Protein AF-A0A7J9CZ85-F1 (afdb_monomer_lite)

Radius of gyration: 17.46 Å; chains: 1; bounding box: 42×32×47 Å

Sequence (99 aa):
MENGFLDKVEDNATVQTWSEATQREKGDSLAEGYASDLWDFTRISVTQNSLQELKEIWDQWNGEVKQLFYSGYGDRPYLLDIKVDKHLFRALAQFWNPA

Organism: Gossypium gossypioides (NCBI:txid34282)

pLDDT: mean 70.87, std 14.74, range [41.5, 95.38]

Foldseek 3Di:
DPPVQVVQFDDLVVVVVVVVVCCVVVPDPDDPPDDDPDDPDDRDRPPDDDLVVLVVVVVPDDPVVVVVCCVVPNCVSVVSVDDDDPVVVVVVVVVVDPD

Secondary structure (DSSP, 8-state):
--TTTGGGPPPHHHHHHHHHHHHHHH--SSPTTPPP---S------S---HHHHHHHHHHS-HHHHHHHHHHHTTGGGGGG----HHHHHHHHHHH---

Structure (mmCIF, N/CA/C/O backbone):
data_AF-A0A7J9CZ85-F1
#
_entry.id   AF-A0A7J9CZ85-F1
#
loop_
_atom_site.group_PDB
_atom_site.id
_atom_site.type_symbol
_atom_site.label_atom_id
_atom_site.label_alt_id
_atom_site.label_comp_id
_atom_site.label_asym_id
_atom_site.label_entity_id
_atom_site.label_seq_id
_atom_site.pdbx_PDB_ins_code
_atom_site.Cartn_x
_atom_site.Cartn_y
_atom_site.Cartn_z
_atom_site.occupancy
_atom_site.B_iso_or_equiv
_atom_site.auth_seq_id
_atom_site.auth_comp_id
_atom_site.auth_asym_id
_atom_site.auth_atom_id
_atom_site.pdbx_PDB_model_num
ATOM 1 N N . MET A 1 1 ? -6.367 5.878 22.327 1.00 41.50 1 MET A N 1
ATOM 2 C CA . MET A 1 1 ? -5.520 4.698 22.049 1.00 41.50 1 MET A CA 1
ATOM 3 C C . MET A 1 1 ? -4.550 5.125 20.948 1.00 41.50 1 MET A C 1
ATOM 5 O O . MET A 1 1 ? -4.783 4.822 19.796 1.00 41.50 1 MET A O 1
ATOM 9 N N . GLU A 1 2 ? -3.553 5.953 21.279 1.00 48.22 2 GLU A N 1
ATOM 10 C CA . GLU A 1 2 ? -2.731 6.685 20.282 1.00 48.22 2 GLU A CA 1
ATOM 11 C C . GLU A 1 2 ? -1.225 6.389 20.385 1.00 48.22 2 GLU A C 1
ATOM 13 O O . GLU A 1 2 ? -0.462 6.699 19.478 1.00 48.22 2 GLU A O 1
ATOM 18 N N . ASN A 1 3 ? -0.778 5.723 21.453 1.00 43.84 3 ASN A N 1
ATOM 19 C CA . ASN A 1 3 ? 0.647 5.705 21.803 1.00 43.84 3 ASN A CA 1
ATOM 20 C C . ASN A 1 3 ? 1.421 4.513 21.216 1.00 43.84 3 ASN A C 1
A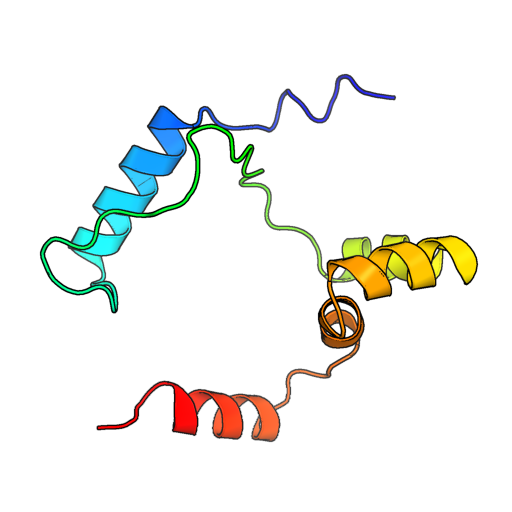TOM 22 O O . ASN A 1 3 ? 2.642 4.509 21.263 1.00 43.84 3 ASN A O 1
ATOM 26 N N . GLY A 1 4 ? 0.735 3.503 20.666 1.00 49.53 4 GLY A N 1
ATOM 27 C CA . GLY A 1 4 ? 1.379 2.318 20.077 1.00 49.53 4 GLY A CA 1
ATOM 28 C C . GLY A 1 4 ? 1.723 2.453 18.590 1.00 49.53 4 GLY A C 1
ATOM 29 O O . GLY A 1 4 ? 2.428 1.605 18.053 1.00 49.53 4 GLY A O 1
ATOM 30 N N . PHE A 1 5 ? 1.211 3.489 17.916 1.00 46.19 5 PHE A N 1
ATOM 31 C CA . PHE A 1 5 ? 1.443 3.704 16.484 1.00 46.19 5 PHE A CA 1
ATOM 32 C C . PHE A 1 5 ? 2.793 4.382 16.228 1.00 46.19 5 PHE A C 1
ATOM 34 O O . PHE A 1 5 ? 3.521 3.967 15.336 1.00 46.19 5 PHE A O 1
ATOM 41 N N . LEU A 1 6 ? 3.159 5.374 17.048 1.00 51.69 6 LEU A N 1
ATOM 42 C CA . LEU A 1 6 ? 4.412 6.128 16.908 1.00 51.69 6 LEU A CA 1
ATOM 43 C C . LEU A 1 6 ? 5.667 5.283 17.171 1.00 51.69 6 LEU A C 1
ATOM 45 O O . LEU A 1 6 ? 6.711 5.584 16.612 1.00 51.69 6 LEU A O 1
ATOM 49 N N . ASP A 1 7 ? 5.550 4.209 17.954 1.00 55.00 7 ASP A N 1
ATOM 50 C CA . ASP A 1 7 ? 6.645 3.267 18.244 1.00 55.00 7 ASP A CA 1
ATOM 51 C C . ASP A 1 7 ? 7.016 2.381 17.034 1.00 55.00 7 ASP A C 1
ATOM 53 O O . ASP A 1 7 ? 8.007 1.660 17.049 1.00 55.00 7 ASP A O 1
ATOM 57 N N . LYS A 1 8 ? 6.205 2.422 15.966 1.00 56.62 8 LYS A N 1
ATOM 58 C CA . LYS A 1 8 ? 6.383 1.645 14.727 1.00 56.62 8 LYS A CA 1
ATOM 59 C C . LYS A 1 8 ? 6.587 2.525 13.490 1.00 56.62 8 LYS A C 1
ATOM 61 O O . LYS A 1 8 ? 6.472 2.040 12.362 1.00 56.62 8 LYS A O 1
ATOM 66 N N . VAL A 1 9 ? 6.807 3.825 13.682 1.00 55.25 9 VAL A N 1
ATOM 67 C CA . VAL A 1 9 ? 7.090 4.767 12.596 1.00 55.25 9 VAL A CA 1
ATOM 68 C C . VAL A 1 9 ? 8.598 4.953 12.532 1.00 55.25 9 VAL A C 1
ATOM 70 O O . VAL A 1 9 ? 9.204 5.434 13.483 1.00 55.25 9 VAL A O 1
ATOM 73 N N . GLU A 1 10 ? 9.189 4.547 11.415 1.00 67.19 10 GLU A N 1
ATOM 74 C CA . GLU A 1 10 ? 10.611 4.747 11.153 1.00 67.19 10 GLU A CA 1
ATOM 75 C C . GLU A 1 10 ? 10.874 6.213 10.776 1.00 67.19 10 GLU A C 1
ATOM 77 O O . GLU A 1 10 ? 10.004 6.884 10.207 1.00 67.19 10 GLU A O 1
ATOM 82 N N . ASP A 1 11 ? 12.062 6.721 11.106 1.00 69.88 11 ASP A N 1
ATOM 83 C CA . ASP A 1 11 ? 12.428 8.097 10.775 1.00 69.88 11 ASP A CA 1
ATOM 84 C C . ASP A 1 11 ? 12.509 8.308 9.254 1.00 69.88 11 ASP A C 1
ATOM 86 O O . ASP A 1 11 ? 12.981 7.449 8.503 1.00 69.88 11 ASP A O 1
ATOM 90 N N . ASN A 1 12 ? 12.062 9.478 8.794 1.00 66.12 12 ASN A N 1
ATOM 91 C CA . ASN A 1 12 ? 11.989 9.796 7.371 1.00 66.12 12 ASN A CA 1
ATOM 92 C C . ASN A 1 12 ? 13.367 9.741 6.692 1.00 66.12 12 ASN A C 1
ATOM 94 O O . ASN A 1 12 ? 13.471 9.249 5.569 1.00 66.12 12 ASN A O 1
ATOM 98 N N . ALA A 1 13 ? 14.433 10.171 7.376 1.00 70.69 13 ALA A N 1
ATOM 99 C CA . ALA A 1 13 ? 15.781 10.115 6.818 1.00 70.69 13 ALA A CA 1
ATOM 100 C C . ALA A 1 13 ? 16.251 8.662 6.633 1.00 70.69 13 ALA A C 1
ATOM 102 O O . ALA A 1 13 ? 16.904 8.337 5.636 1.00 70.69 13 ALA A O 1
ATOM 103 N N . THR A 1 14 ? 15.876 7.772 7.556 1.00 73.19 14 THR A N 1
ATOM 104 C CA . THR A 1 14 ? 16.165 6.334 7.463 1.00 73.19 14 THR A CA 1
ATOM 105 C C . THR A 1 14 ? 15.412 5.696 6.297 1.00 73.19 14 THR A C 1
ATOM 107 O O . THR A 1 14 ? 16.017 4.978 5.496 1.00 73.19 14 THR A O 1
ATOM 110 N N . VAL A 1 15 ? 14.113 5.987 6.154 1.00 68.38 15 VAL A N 1
ATOM 111 C CA . VAL A 1 15 ? 13.280 5.467 5.054 1.00 68.38 15 VAL A CA 1
ATOM 112 C C . VAL A 1 15 ? 13.779 5.971 3.699 1.00 68.38 15 VAL A C 1
ATOM 114 O O . VAL A 1 15 ? 13.907 5.176 2.766 1.00 68.38 15 VAL A O 1
ATOM 117 N N . GLN A 1 16 ? 14.120 7.258 3.597 1.00 67.44 16 GLN A N 1
ATOM 118 C CA . GLN A 1 16 ? 14.677 7.848 2.381 1.00 67.44 16 GLN A CA 1
ATOM 119 C C . GLN A 1 16 ? 15.993 7.169 1.986 1.00 67.44 16 GLN A C 1
ATOM 121 O O . GLN A 1 16 ? 16.125 6.692 0.860 1.00 67.44 16 GLN A O 1
ATOM 126 N N . THR A 1 17 ? 16.932 7.046 2.928 1.00 72.25 17 THR A N 1
ATOM 127 C CA . THR A 1 17 ? 18.236 6.412 2.675 1.00 72.25 17 THR A CA 1
ATOM 128 C C . THR A 1 17 ? 18.073 4.958 2.220 1.00 72.25 17 THR A C 1
ATOM 130 O O . THR A 1 17 ? 18.733 4.522 1.274 1.00 72.25 17 THR A O 1
ATOM 133 N N . TRP A 1 18 ? 17.176 4.198 2.860 1.00 77.12 18 TRP A N 1
ATOM 134 C CA . TRP A 1 18 ? 16.889 2.814 2.474 1.00 77.12 18 TRP A CA 1
ATOM 135 C C . TRP A 1 18 ? 16.252 2.713 1.080 1.00 77.12 18 TRP A C 1
ATOM 137 O O . TRP A 1 18 ? 16.644 1.846 0.292 1.00 77.12 18 TRP A O 1
ATOM 147 N N . SER A 1 19 ? 15.302 3.598 0.760 1.00 66.56 19 SER A N 1
ATOM 148 C CA . SER A 1 19 ? 14.645 3.642 -0.550 1.00 66.56 19 SER A CA 1
ATOM 149 C C . SER A 1 19 ? 15.652 3.941 -1.658 1.00 66.56 19 SER A C 1
ATOM 151 O O . SER A 1 19 ? 15.758 3.163 -2.604 1.00 66.56 19 SER A O 1
ATOM 153 N N . GLU A 1 20 ? 16.452 5.000 -1.505 1.00 71.75 20 GLU A N 1
ATOM 154 C CA . GLU A 1 20 ? 17.472 5.396 -2.484 1.00 71.75 20 GLU A CA 1
ATOM 155 C C . GLU A 1 20 ? 18.507 4.283 -2.711 1.00 71.75 20 GLU A C 1
ATOM 157 O O . GLU A 1 20 ? 18.877 3.989 -3.850 1.00 71.75 20 GLU A O 1
ATOM 162 N N . ALA A 1 21 ? 18.960 3.622 -1.639 1.00 73.56 21 ALA A N 1
ATOM 163 C CA . ALA A 1 21 ? 19.890 2.498 -1.740 1.00 73.56 21 ALA A CA 1
ATOM 164 C C . ALA A 1 21 ? 19.267 1.302 -2.479 1.00 73.56 21 ALA A C 1
ATOM 166 O O . ALA A 1 21 ? 19.895 0.727 -3.369 1.00 73.56 21 ALA A O 1
ATOM 167 N N . THR A 1 22 ? 18.018 0.961 -2.154 1.00 70.31 22 THR A N 1
ATOM 168 C CA . THR A 1 22 ? 17.292 -0.153 -2.780 1.00 70.31 22 THR A CA 1
ATOM 169 C C . THR A 1 22 ? 17.033 0.107 -4.263 1.00 70.31 22 THR A C 1
ATOM 171 O O . THR A 1 22 ? 17.196 -0.800 -5.079 1.00 70.31 22 THR A O 1
ATOM 174 N N . GLN A 1 23 ? 16.668 1.339 -4.625 1.00 67.12 23 GLN A N 1
ATOM 175 C CA . GLN A 1 23 ? 16.463 1.763 -6.012 1.00 67.12 23 GLN A CA 1
ATOM 176 C C . GLN A 1 23 ? 17.765 1.698 -6.820 1.00 67.12 23 GLN A C 1
ATOM 178 O O . GLN A 1 23 ? 17.761 1.199 -7.943 1.00 67.12 23 GLN A O 1
ATOM 183 N N . ARG A 1 24 ? 18.902 2.101 -6.236 1.00 68.00 24 ARG A N 1
ATOM 184 C CA . ARG A 1 24 ? 20.221 1.960 -6.882 1.00 68.00 24 ARG A CA 1
ATOM 185 C C . ARG A 1 24 ? 20.641 0.505 -7.079 1.00 68.00 24 ARG A C 1
ATOM 187 O O . ARG A 1 24 ? 21.249 0.190 -8.096 1.00 68.00 24 ARG A O 1
ATOM 194 N N . GLU A 1 25 ? 20.353 -0.371 -6.116 1.00 7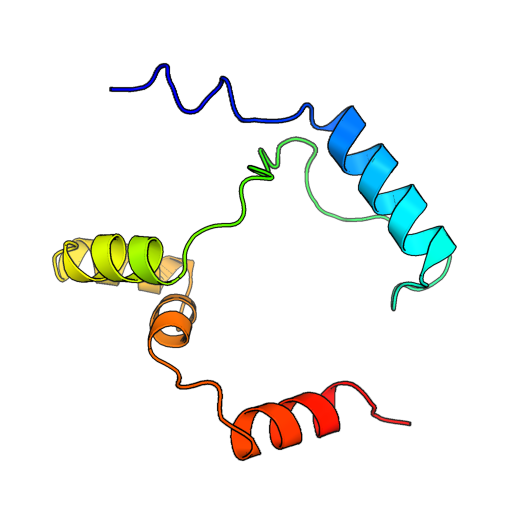1.75 25 GLU A N 1
ATOM 195 C CA . GLU A 1 25 ? 20.747 -1.785 -6.179 1.00 71.75 25 GLU A CA 1
ATOM 196 C C . GLU A 1 25 ? 19.869 -2.593 -7.143 1.00 71.75 25 GLU A C 1
ATOM 198 O O . GLU A 1 25 ? 20.375 -3.409 -7.915 1.00 71.75 25 GLU A O 1
ATOM 203 N N . LYS A 1 26 ? 18.549 -2.384 -7.096 1.00 75.94 26 LYS A N 1
ATOM 204 C CA . LYS A 1 26 ? 17.572 -3.190 -7.846 1.00 75.94 26 LYS A CA 1
ATOM 205 C C . LYS A 1 26 ? 17.135 -2.555 -9.167 1.00 75.94 26 LYS A C 1
ATOM 207 O O . LYS A 1 26 ? 16.472 -3.226 -9.956 1.00 75.94 26 LYS A O 1
ATOM 212 N N . GLY A 1 27 ? 17.534 -1.306 -9.405 1.00 59.84 27 GLY A N 1
ATOM 213 C CA . GLY A 1 27 ? 17.030 -0.462 -10.480 1.00 59.84 27 GLY A CA 1
ATOM 214 C C . GLY A 1 27 ? 15.658 0.113 -10.130 1.00 59.84 27 GLY A C 1
ATOM 215 O O . GLY A 1 27 ? 14.800 -0.580 -9.578 1.00 59.84 27 GLY A O 1
ATOM 216 N N . ASP A 1 28 ? 15.435 1.378 -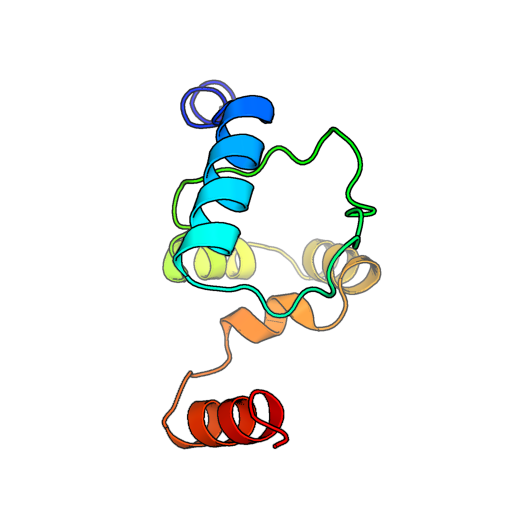10.467 1.00 62.91 28 ASP A N 1
ATOM 217 C CA . ASP A 1 28 ? 14.105 1.973 -10.493 1.00 62.91 28 ASP A CA 1
ATOM 218 C C . ASP A 1 28 ? 13.721 2.368 -11.924 1.00 62.91 28 ASP A C 1
ATOM 220 O O . ASP A 1 28 ? 14.525 2.330 -12.854 1.00 62.91 28 ASP A O 1
ATOM 224 N N . SER A 1 29 ? 12.441 2.666 -12.127 1.00 61.16 29 SER A N 1
ATOM 225 C CA . SER A 1 29 ? 11.937 3.175 -13.406 1.00 61.16 29 SER A CA 1
ATOM 226 C C . SER A 1 29 ? 12.041 4.701 -13.501 1.00 61.16 29 SER A C 1
ATOM 228 O O . SER A 1 29 ? 11.356 5.298 -14.333 1.00 61.16 29 SER A O 1
ATOM 230 N N . LEU A 1 30 ? 12.815 5.352 -12.627 1.00 61.03 30 LEU A N 1
ATOM 231 C CA . LEU A 1 30 ? 12.918 6.806 -12.590 1.00 61.03 30 LEU A CA 1
ATOM 232 C C . LEU A 1 30 ? 14.070 7.261 -13.487 1.00 61.03 30 LEU A C 1
ATOM 234 O O . LEU A 1 30 ? 15.106 6.612 -13.611 1.00 61.03 30 LEU A O 1
ATOM 238 N N . ALA A 1 31 ? 13.872 8.388 -14.165 1.00 63.81 31 ALA A N 1
ATOM 239 C CA . ALA A 1 31 ? 14.916 8.967 -14.996 1.00 63.81 31 ALA A CA 1
ATOM 240 C C . ALA A 1 31 ? 16.050 9.521 -14.118 1.00 63.81 31 ALA A C 1
ATOM 242 O O . ALA A 1 31 ? 15.799 10.094 -13.055 1.00 63.81 31 ALA A O 1
ATOM 243 N N . GLU A 1 32 ? 17.294 9.400 -14.586 1.00 63.91 32 GLU A N 1
ATOM 244 C CA . GLU A 1 32 ? 18.455 9.990 -13.917 1.00 63.91 32 GLU A CA 1
ATOM 245 C C . GLU A 1 32 ? 18.237 11.502 -13.713 1.00 63.91 32 GLU A C 1
ATOM 247 O O . GLU A 1 32 ? 17.969 12.240 -14.663 1.00 63.91 32 GLU A O 1
ATOM 252 N N . GLY A 1 33 ? 18.305 11.956 -12.456 1.00 68.38 33 GLY A N 1
ATOM 253 C CA . GLY A 1 33 ? 18.046 13.350 -12.073 1.00 68.38 33 GLY A CA 1
ATOM 254 C C . GLY A 1 33 ? 16.599 13.676 -11.681 1.00 68.38 33 GLY A C 1
ATOM 255 O O . GLY A 1 33 ? 16.312 14.839 -11.397 1.00 68.38 33 GLY A O 1
ATOM 256 N N . TYR A 1 34 ? 15.691 12.695 -11.630 1.00 65.00 34 TYR A N 1
ATOM 257 C CA . TYR A 1 34 ? 14.346 12.899 -11.087 1.00 65.00 34 TYR A CA 1
ATOM 258 C C . TYR A 1 34 ? 14.404 13.213 -9.583 1.00 65.00 34 TYR A C 1
ATOM 260 O O . TYR A 1 34 ? 14.827 12.385 -8.777 1.00 65.00 34 TYR A O 1
ATOM 268 N N . ALA A 1 35 ? 13.968 14.416 -9.206 1.00 60.06 35 ALA A N 1
ATOM 269 C CA . ALA A 1 35 ? 13.746 14.801 -7.818 1.00 60.06 35 ALA A CA 1
ATOM 270 C C . ALA A 1 35 ? 12.281 14.526 -7.457 1.00 60.06 35 ALA A C 1
ATOM 272 O O . ALA A 1 35 ? 11.374 14.941 -8.174 1.00 60.06 35 ALA A O 1
ATOM 273 N N . SER A 1 36 ? 12.057 13.804 -6.360 1.00 61.62 36 SER A N 1
ATOM 274 C CA . SER A 1 36 ? 10.711 13.482 -5.891 1.00 61.62 36 SER A CA 1
ATOM 275 C C . SER A 1 36 ? 9.994 14.741 -5.397 1.00 61.62 36 SER A C 1
ATOM 277 O O . SER A 1 36 ? 10.501 15.430 -4.516 1.00 61.62 36 SER A O 1
ATOM 279 N N . ASP A 1 37 ? 8.790 15.002 -5.913 1.00 60.78 37 ASP A N 1
ATOM 280 C CA . ASP A 1 37 ? 7.919 16.098 -5.452 1.00 60.78 37 ASP A CA 1
ATOM 281 C C . ASP A 1 37 ? 7.232 15.795 -4.103 1.00 60.78 37 ASP A C 1
ATOM 283 O O . ASP A 1 37 ? 6.432 16.593 -3.603 1.00 60.78 37 ASP A O 1
ATOM 287 N N . LEU A 1 38 ? 7.490 14.623 -3.510 1.00 55.62 38 LEU A N 1
ATOM 288 C CA . LEU A 1 38 ? 6.941 14.254 -2.208 1.00 55.62 38 LEU A CA 1
ATOM 289 C C . LEU A 1 38 ? 7.495 15.191 -1.131 1.00 55.62 38 LEU A C 1
ATOM 291 O O . LEU A 1 38 ? 8.692 15.222 -0.869 1.00 55.62 38 LEU A O 1
ATOM 295 N N . TRP A 1 39 ? 6.598 15.945 -0.498 1.00 50.91 39 TRP A N 1
ATOM 296 C CA . TRP A 1 39 ? 6.933 16.848 0.600 1.00 50.91 39 TRP A CA 1
ATOM 297 C C . TRP A 1 39 ? 7.574 16.096 1.773 1.00 50.91 39 TRP A C 1
ATOM 299 O O . TRP A 1 39 ? 7.199 14.956 2.061 1.00 50.91 39 TRP A O 1
ATOM 309 N N . ASP A 1 40 ? 8.453 16.794 2.502 1.00 55.72 40 ASP A N 1
ATOM 310 C CA . ASP A 1 40 ? 9.301 16.324 3.620 1.00 55.72 40 ASP A CA 1
ATOM 311 C C . ASP A 1 40 ? 8.582 15.560 4.755 1.00 55.72 40 ASP A C 1
ATOM 313 O O . ASP A 1 40 ? 9.219 15.033 5.665 1.00 55.72 40 ASP A O 1
ATOM 317 N N . PHE A 1 41 ? 7.251 15.484 4.734 1.00 47.31 41 PHE A N 1
ATOM 318 C CA . PHE A 1 41 ? 6.430 14.885 5.778 1.00 47.31 41 PHE A CA 1
ATOM 319 C C . PHE A 1 41 ? 5.480 13.830 5.220 1.00 47.31 41 PHE A C 1
ATOM 321 O O . PHE A 1 41 ? 4.260 13.971 5.301 1.00 47.31 41 PHE A O 1
ATOM 328 N N . THR A 1 42 ? 6.022 12.723 4.721 1.00 50.59 42 THR A N 1
ATOM 329 C CA . THR A 1 42 ? 5.228 11.497 4.604 1.00 50.59 42 THR A CA 1
ATOM 330 C C . THR A 1 42 ? 5.667 10.550 5.711 1.00 50.59 42 THR A C 1
ATOM 332 O O . THR A 1 42 ? 6.706 9.909 5.625 1.00 50.59 42 THR A O 1
ATOM 335 N N . ARG A 1 43 ? 4.886 10.471 6.796 1.00 49.19 43 ARG A N 1
ATOM 336 C CA . ARG A 1 43 ? 5.062 9.420 7.809 1.00 49.19 43 ARG A CA 1
ATOM 337 C C . ARG A 1 43 ? 4.647 8.093 7.184 1.00 49.19 43 ARG A C 1
ATOM 339 O O . ARG A 1 43 ? 3.473 7.729 7.217 1.00 49.19 43 ARG A O 1
ATOM 346 N N . ILE A 1 44 ? 5.601 7.405 6.570 1.00 49.25 44 ILE A N 1
ATOM 347 C CA . ILE A 1 44 ? 5.384 6.081 5.998 1.00 49.25 44 ILE A CA 1
ATOM 348 C C . ILE A 1 44 ? 5.570 5.078 7.130 1.00 49.25 44 ILE A C 1
ATOM 350 O O . ILE A 1 44 ? 6.663 4.903 7.661 1.00 49.25 44 ILE A O 1
ATOM 354 N N . SER A 1 45 ? 4.484 4.424 7.527 1.00 51.78 45 SER A N 1
ATOM 355 C CA . SER A 1 45 ? 4.599 3.254 8.385 1.00 51.78 45 SER A CA 1
ATOM 356 C C . SER A 1 45 ? 5.144 2.102 7.541 1.00 51.78 45 SER A C 1
ATOM 358 O O . SER A 1 45 ? 4.506 1.675 6.581 1.00 51.78 45 SER A O 1
ATOM 360 N N . VAL A 1 46 ? 6.339 1.619 7.883 1.00 48.88 46 VAL A N 1
ATOM 361 C CA . VAL A 1 46 ? 6.983 0.459 7.238 1.00 48.88 46 VAL A CA 1
ATOM 362 C C . VAL A 1 46 ? 6.339 -0.870 7.634 1.00 48.88 46 VAL A C 1
ATOM 364 O O . VAL A 1 46 ? 6.708 -1.916 7.101 1.00 48.88 46 VAL A O 1
ATOM 367 N N . THR A 1 47 ? 5.353 -0.869 8.540 1.00 57.72 47 THR A N 1
ATOM 368 C CA . THR A 1 47 ? 4.583 -2.085 8.789 1.00 57.72 47 THR A CA 1
ATOM 369 C C . THR A 1 47 ? 3.786 -2.443 7.551 1.00 57.72 47 THR A C 1
ATOM 371 O O . THR A 1 47 ? 2.966 -1.666 7.063 1.00 57.72 47 THR A O 1
ATOM 374 N N . GLN A 1 48 ? 4.026 -3.653 7.058 1.00 58.28 48 GLN A N 1
ATOM 375 C CA . GLN A 1 48 ? 3.258 -4.234 5.978 1.00 58.28 48 GLN A CA 1
ATOM 376 C C . GLN A 1 48 ? 1.796 -4.313 6.419 1.00 58.28 48 GLN A C 1
ATOM 378 O O . GLN A 1 48 ? 1.443 -5.112 7.286 1.00 58.28 48 GLN A O 1
ATOM 383 N N . ASN A 1 49 ? 0.959 -3.441 5.856 1.00 70.06 49 ASN A N 1
ATOM 384 C CA . ASN A 1 49 ? -0.465 -3.452 6.150 1.00 70.06 49 ASN A CA 1
ATOM 385 C C . ASN A 1 49 ? -1.038 -4.815 5.755 1.00 70.06 49 ASN A C 1
ATOM 387 O O . ASN A 1 49 ? -0.832 -5.292 4.634 1.00 70.06 49 ASN A O 1
ATOM 391 N N . SER A 1 50 ? -1.770 -5.437 6.672 1.00 80.19 50 SER A N 1
ATOM 392 C CA . SER A 1 50 ? -2.534 -6.635 6.358 1.00 80.19 50 SER A CA 1
ATOM 393 C C . SER A 1 50 ? -3.719 -6.240 5.483 1.00 80.19 50 SER A C 1
ATOM 395 O O . SER A 1 50 ? -4.552 -5.427 5.882 1.00 80.19 50 SER A O 1
ATOM 397 N N . LEU A 1 51 ? -3.832 -6.829 4.287 1.00 80.38 51 LEU A N 1
ATOM 398 C CA . LEU A 1 51 ? -4.990 -6.598 3.416 1.00 80.38 51 LEU A CA 1
ATOM 399 C C . LEU A 1 51 ? -6.305 -6.946 4.133 1.00 80.38 51 LEU A C 1
ATOM 401 O O . LEU A 1 51 ? -7.318 -6.291 3.907 1.00 80.38 51 LEU A O 1
ATOM 405 N N . GLN A 1 52 ? -6.278 -7.953 5.009 1.00 82.56 52 GLN A N 1
ATOM 406 C CA . GLN A 1 52 ? -7.430 -8.350 5.810 1.00 82.56 52 GLN A CA 1
ATOM 407 C C . GLN A 1 52 ? -7.831 -7.250 6.802 1.00 82.56 52 GLN A C 1
ATOM 409 O O . GLN A 1 52 ? -9.000 -6.888 6.862 1.00 82.56 52 GLN A O 1
ATOM 414 N N . GLU A 1 53 ? -6.867 -6.658 7.511 1.00 85.69 53 GLU A N 1
ATOM 415 C CA . GLU A 1 53 ? -7.138 -5.551 8.440 1.00 85.69 53 GLU A CA 1
ATOM 416 C C . GLU A 1 53 ? -7.663 -4.316 7.697 1.00 85.69 53 GLU A C 1
ATOM 418 O O . GLU A 1 53 ? -8.614 -3.679 8.144 1.00 85.69 53 GLU A O 1
ATOM 423 N N . LEU A 1 54 ? -7.099 -3.999 6.524 1.00 86.31 54 LEU A N 1
ATOM 424 C CA . LEU A 1 54 ? -7.579 -2.887 5.698 1.00 86.31 54 LEU A CA 1
ATOM 425 C C . LEU A 1 54 ? -9.030 -3.088 5.245 1.00 86.31 54 LEU A C 1
ATOM 427 O O . LEU A 1 54 ? -9.808 -2.133 5.247 1.00 86.31 54 LEU A O 1
ATOM 431 N N . LYS A 1 55 ? -9.406 -4.322 4.889 1.00 87.00 55 LYS A N 1
ATOM 432 C CA . LYS A 1 55 ? -10.794 -4.670 4.561 1.00 87.00 55 LYS A CA 1
ATOM 433 C C . LYS A 1 55 ? -11.714 -4.525 5.757 1.00 87.00 55 LYS A C 1
ATOM 435 O O . LYS A 1 55 ? -12.764 -3.914 5.631 1.00 87.00 55 LYS A O 1
ATOM 440 N N . GLU A 1 56 ? -11.304 -5.020 6.918 1.00 89.75 56 GLU A N 1
ATOM 441 C CA . GLU A 1 56 ? -12.102 -4.915 8.141 1.00 89.75 56 GLU A CA 1
ATOM 442 C C . GLU A 1 56 ? -12.347 -3.457 8.538 1.00 89.75 56 GLU A C 1
ATOM 444 O O . GLU A 1 56 ? -13.476 -3.095 8.870 1.00 89.75 56 GLU A O 1
ATOM 449 N N . ILE A 1 57 ? -11.325 -2.599 8.440 1.00 88.94 57 ILE A N 1
ATOM 450 C CA . ILE A 1 57 ? -11.474 -1.154 8.665 1.00 88.94 57 ILE A CA 1
ATOM 451 C C . ILE A 1 57 ? -12.464 -0.563 7.657 1.00 88.94 57 ILE A C 1
ATOM 453 O O . ILE A 1 57 ? -13.384 0.156 8.048 1.00 88.94 57 ILE A O 1
ATOM 457 N N . TRP A 1 58 ? -12.297 -0.875 6.369 1.00 91.00 58 TRP A N 1
ATOM 458 C CA . TRP A 1 58 ? -13.188 -0.386 5.320 1.00 91.00 58 TRP A CA 1
ATOM 459 C C . TRP A 1 58 ? -14.635 -0.850 5.528 1.00 91.00 58 TRP A C 1
ATOM 461 O O . TRP A 1 58 ? -15.562 -0.057 5.382 1.00 91.00 58 TRP A O 1
ATOM 471 N N . ASP A 1 59 ? -14.863 -2.099 5.918 1.00 90.94 59 ASP A N 1
ATOM 472 C CA . ASP A 1 59 ? -16.198 -2.663 6.135 1.00 90.94 59 ASP A CA 1
ATOM 473 C C . ASP A 1 59 ? -16.908 -2.060 7.352 1.00 90.94 59 ASP A C 1
ATOM 475 O O . ASP A 1 59 ? -18.130 -1.902 7.332 1.00 90.94 59 ASP A O 1
ATOM 479 N N . GLN A 1 60 ? -16.155 -1.651 8.376 1.00 94.06 60 GLN A N 1
ATOM 480 C CA . GLN A 1 60 ? -16.690 -0.977 9.562 1.00 94.06 60 GLN A CA 1
ATOM 481 C C . GLN A 1 60 ? -17.143 0.466 9.293 1.00 94.06 60 GLN A C 1
ATOM 483 O O . GLN A 1 60 ? -17.909 1.027 10.081 1.00 94.06 60 GLN A O 1
ATOM 488 N N . TRP A 1 61 ? -16.684 1.093 8.206 1.00 93.50 61 TRP A N 1
ATOM 489 C CA . TRP A 1 61 ? -17.049 2.472 7.887 1.00 93.50 61 TRP A CA 1
ATOM 490 C C . TRP A 1 61 ? -18.475 2.577 7.347 1.00 93.50 61 TRP A C 1
ATOM 492 O O . TRP A 1 61 ? -18.902 1.823 6.469 1.00 93.50 61 TRP A O 1
ATOM 502 N N . ASN A 1 62 ? -19.202 3.585 7.829 1.00 94.00 62 ASN A N 1
ATOM 503 C CA . ASN A 1 62 ? -20.522 3.913 7.308 1.00 94.00 62 ASN A CA 1
ATOM 504 C C . ASN A 1 62 ? -20.434 4.600 5.927 1.00 94.00 62 ASN A C 1
ATOM 506 O O . ASN A 1 62 ? -19.364 5.013 5.472 1.00 94.00 62 ASN A O 1
ATOM 510 N N . GLY A 1 63 ? -21.580 4.734 5.253 1.00 92.69 63 GLY A N 1
ATOM 511 C CA . GLY A 1 63 ? -21.647 5.308 3.906 1.00 92.69 63 GLY A CA 1
ATOM 512 C C . GLY A 1 63 ? -21.115 6.742 3.805 1.00 92.69 63 GLY A C 1
ATOM 513 O O . GLY A 1 63 ? -20.476 7.073 2.813 1.00 92.69 63 GLY A O 1
ATOM 514 N N . GLU A 1 64 ? -21.316 7.575 4.827 1.00 95.38 64 GLU A N 1
ATOM 515 C CA . GLU A 1 64 ? -20.860 8.973 4.830 1.00 95.38 64 GLU A CA 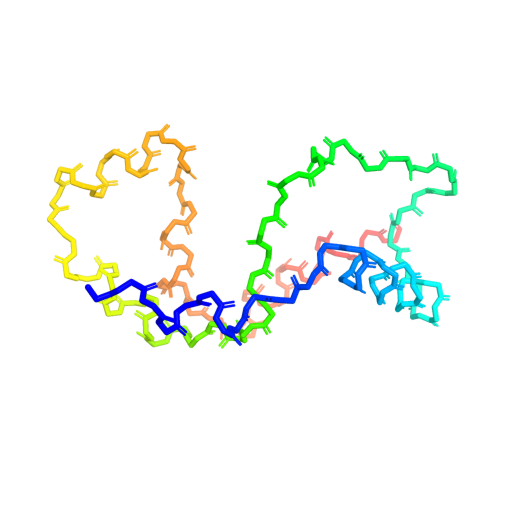1
ATOM 516 C C . GLU A 1 64 ? -19.332 9.069 4.874 1.00 95.38 64 GLU A C 1
ATOM 518 O O . GLU A 1 64 ? -18.726 9.795 4.084 1.00 95.38 64 GLU A O 1
ATOM 523 N N . VAL A 1 65 ? -18.690 8.275 5.735 1.00 91.62 65 VAL A N 1
ATOM 524 C CA . VAL A 1 65 ? -17.224 8.224 5.834 1.00 91.62 65 VAL A CA 1
ATOM 525 C C . VAL A 1 65 ? -16.619 7.660 4.544 1.00 91.62 65 VAL A C 1
ATOM 527 O O . VAL A 1 65 ? -15.632 8.198 4.035 1.00 91.62 65 VAL A O 1
ATOM 530 N N . LYS A 1 66 ? -17.248 6.637 3.949 1.00 92.00 66 LYS A N 1
ATOM 531 C CA . LYS A 1 66 ? -16.836 6.102 2.641 1.00 92.00 66 LYS A CA 1
ATOM 532 C C . LYS A 1 66 ? -16.941 7.149 1.527 1.00 92.00 66 LYS A C 1
ATOM 534 O O . LYS A 1 66 ? -16.038 7.229 0.698 1.00 92.00 66 LYS A O 1
ATOM 539 N N . GLN A 1 67 ? -17.989 7.976 1.522 1.00 91.25 67 GLN A N 1
ATOM 540 C CA . GLN A 1 67 ? -18.168 9.059 0.543 1.00 91.25 67 GLN A CA 1
ATOM 541 C C . GLN A 1 67 ? -17.138 10.184 0.693 1.00 91.25 67 GLN A C 1
ATOM 543 O O . GLN A 1 67 ? -16.630 10.695 -0.310 1.00 91.25 67 GLN A O 1
ATOM 548 N N . LEU A 1 68 ? -16.782 10.549 1.927 1.00 93.69 68 LEU A N 1
ATOM 549 C CA . LEU A 1 68 ? -15.703 11.510 2.174 1.00 93.69 68 LEU A CA 1
ATOM 550 C C . LEU A 1 68 ? -14.369 10.992 1.630 1.00 93.69 68 LEU A C 1
ATOM 552 O O . LEU A 1 68 ? -13.653 11.723 0.944 1.00 93.69 68 LEU A O 1
ATOM 556 N N . PHE A 1 69 ? -14.064 9.715 1.870 1.00 89.00 69 PHE A N 1
ATOM 557 C CA . PHE A 1 69 ? -12.854 9.099 1.338 1.00 89.00 69 PHE A CA 1
ATOM 558 C C . PHE A 1 69 ? -12.880 9.029 -0.193 1.00 89.00 69 PHE A C 1
ATOM 560 O O . PHE A 1 69 ? -11.912 9.422 -0.838 1.00 89.00 69 PHE A O 1
ATOM 567 N N . TYR A 1 70 ? -13.999 8.611 -0.789 1.00 88.75 70 TYR A N 1
ATOM 568 C CA . TYR A 1 70 ? -14.177 8.600 -2.242 1.00 88.75 70 TYR A CA 1
ATOM 569 C C . TYR A 1 70 ? -13.968 9.988 -2.867 1.00 88.75 70 TYR A C 1
ATOM 571 O O . TYR A 1 70 ? -13.305 10.108 -3.892 1.00 88.75 70 TYR A O 1
ATOM 579 N N . SER A 1 71 ? -14.439 11.059 -2.227 1.00 89.62 71 SER A N 1
ATOM 580 C CA . SER A 1 71 ? -14.267 12.424 -2.749 1.00 89.62 71 SER A CA 1
ATOM 581 C C . SER A 1 71 ? -12.797 12.859 -2.828 1.00 89.62 71 SER A C 1
ATOM 583 O O . SER A 1 71 ? -12.425 13.597 -3.736 1.00 89.62 71 SER A O 1
ATOM 585 N N . GLY A 1 72 ? -11.951 12.403 -1.898 1.00 86.44 72 GLY A N 1
ATOM 586 C CA . GLY A 1 72 ? -10.515 12.709 -1.912 1.00 86.44 72 GLY A CA 1
ATOM 587 C C . GLY A 1 72 ? -9.675 11.700 -2.698 1.00 86.44 72 GLY A C 1
ATOM 588 O O . GLY A 1 72 ? -8.614 12.046 -3.224 1.00 86.44 72 GLY A O 1
ATOM 589 N N . TYR A 1 73 ? -10.133 10.446 -2.770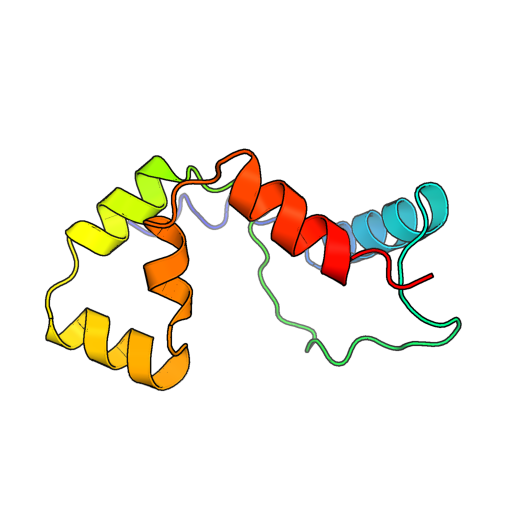 1.00 84.12 73 TYR A N 1
ATOM 590 C CA . TYR A 1 73 ? -9.317 9.329 -3.233 1.00 84.12 73 TYR A CA 1
ATOM 591 C C . TYR A 1 73 ? -9.870 8.540 -4.424 1.00 84.12 73 TYR A C 1
ATOM 593 O O . TYR A 1 73 ? -9.169 7.670 -4.947 1.00 84.12 73 TYR A O 1
ATOM 601 N N . GLY A 1 74 ? -11.061 8.878 -4.910 1.00 89.69 74 GLY A N 1
ATOM 602 C CA . GLY A 1 74 ? -11.725 8.194 -6.016 1.00 89.69 74 GLY A CA 1
ATOM 603 C C . GLY A 1 74 ? -11.902 6.705 -5.735 1.00 89.69 74 GLY A C 1
ATOM 604 O O . GLY A 1 74 ? -12.167 6.300 -4.604 1.00 89.69 74 GLY A O 1
ATOM 605 N N . ASP A 1 75 ? -11.685 5.881 -6.759 1.00 86.25 75 ASP A N 1
ATOM 606 C CA . ASP A 1 75 ? -11.948 4.439 -6.714 1.00 86.25 75 ASP A CA 1
ATOM 607 C C . ASP A 1 75 ? -10.892 3.595 -5.979 1.00 86.25 75 ASP A C 1
ATOM 609 O O . ASP A 1 75 ? -10.995 2.369 -5.912 1.00 86.25 75 ASP A O 1
ATOM 613 N N . ARG A 1 76 ? -9.879 4.230 -5.380 1.00 81.62 76 ARG A N 1
ATOM 614 C CA . ARG A 1 76 ? -8.796 3.539 -4.664 1.00 81.62 76 ARG A CA 1
ATOM 615 C C . ARG A 1 76 ? -9.245 2.529 -3.594 1.00 81.62 76 ARG A C 1
ATOM 617 O O . ARG A 1 76 ? -8.626 1.468 -3.539 1.00 81.62 76 ARG A O 1
ATOM 624 N N . PRO A 1 77 ? -10.276 2.768 -2.759 1.00 81.62 77 PRO A N 1
ATOM 625 C CA . PRO A 1 77 ? -10.662 1.789 -1.745 1.00 81.62 77 PRO A CA 1
ATOM 626 C C . PRO A 1 77 ? -11.311 0.535 -2.347 1.00 81.62 77 PRO A C 1
ATOM 628 O O . PRO A 1 77 ? -11.203 -0.539 -1.764 1.00 81.62 77 PRO A O 1
ATOM 631 N N . TYR A 1 78 ? -11.901 0.615 -3.544 1.00 83.75 78 TYR A N 1
ATOM 632 C CA . TYR A 1 78 ? -12.474 -0.559 -4.211 1.00 83.75 78 TYR A CA 1
ATOM 633 C C . TYR A 1 78 ? -11.406 -1.539 -4.705 1.00 83.75 78 TYR A C 1
ATOM 635 O O . TYR A 1 78 ? -11.705 -2.708 -4.942 1.00 83.75 78 TYR A O 1
ATOM 643 N N . LEU A 1 79 ? -10.145 -1.100 -4.797 1.00 83.00 79 LEU A N 1
ATOM 644 C CA . LEU A 1 79 ? -9.017 -1.985 -5.089 1.00 83.00 79 LEU A CA 1
ATOM 645 C C . LEU A 1 79 ? -8.820 -3.053 -4.005 1.00 83.00 79 LEU A C 1
ATOM 647 O O . LEU A 1 79 ? -8.278 -4.113 -4.308 1.00 83.00 79 LEU A O 1
ATOM 651 N N . LEU A 1 80 ? -9.287 -2.813 -2.771 1.00 82.81 80 LEU A N 1
ATOM 652 C CA . LEU A 1 80 ? -9.230 -3.803 -1.692 1.00 82.81 80 LEU A CA 1
ATOM 653 C C . LEU A 1 80 ? -10.015 -5.071 -2.064 1.00 82.81 80 LEU A C 1
ATOM 655 O O . LEU A 1 80 ? -9.577 -6.183 -1.768 1.00 82.81 80 LEU A O 1
ATOM 659 N N . ASP A 1 81 ? -11.140 -4.927 -2.763 1.00 83.62 81 ASP A N 1
ATOM 660 C CA . ASP A 1 81 ? -12.028 -6.038 -3.119 1.00 83.62 81 ASP A CA 1
ATOM 661 C C . ASP A 1 81 ? -11.674 -6.721 -4.438 1.00 83.62 81 ASP A C 1
ATOM 663 O O . ASP A 1 81 ? -12.206 -7.793 -4.752 1.00 83.62 81 ASP A O 1
ATOM 667 N N . ILE A 1 82 ? -10.740 -6.150 -5.199 1.00 81.56 82 ILE A N 1
ATOM 668 C CA . ILE A 1 82 ? -10.288 -6.757 -6.442 1.00 81.56 82 ILE A CA 1
ATOM 669 C C . ILE A 1 82 ? -9.554 -8.057 -6.121 1.00 81.56 82 ILE A C 1
ATOM 671 O O . ILE A 1 82 ? -8.524 -8.093 -5.445 1.00 81.56 82 ILE A O 1
ATOM 675 N N . LYS A 1 83 ? -10.078 -9.160 -6.658 1.00 79.19 83 LYS A N 1
ATOM 676 C CA . LYS A 1 83 ? -9.376 -10.439 -6.624 1.00 79.19 83 LYS A CA 1
ATOM 677 C C . LYS A 1 83 ? -8.166 -10.358 -7.541 1.00 79.19 83 LYS A C 1
ATOM 679 O O . LYS A 1 83 ? -8.307 -10.241 -8.756 1.00 79.19 83 LYS A O 1
ATOM 684 N N . VAL A 1 84 ? -6.981 -10.469 -6.952 1.00 74.69 84 VAL A N 1
ATOM 685 C CA . VAL A 1 84 ? -5.749 -10.641 -7.717 1.00 74.69 84 VAL A CA 1
ATOM 686 C C . VAL A 1 84 ? -5.738 -12.056 -8.279 1.00 74.69 84 VAL A C 1
ATOM 688 O O . VAL A 1 84 ? -5.443 -13.020 -7.575 1.00 74.69 84 VAL A O 1
ATOM 691 N N . ASP A 1 85 ? -6.108 -12.185 -9.548 1.00 78.00 85 ASP A N 1
ATOM 692 C CA . ASP A 1 85 ? -6.036 -13.438 -10.288 1.00 78.00 85 ASP A CA 1
ATOM 693 C C . ASP A 1 85 ? -4.993 -13.369 -11.414 1.00 78.00 85 ASP A C 1
ATOM 695 O O . ASP A 1 85 ? -4.409 -12.324 -11.717 1.00 78.00 85 ASP A O 1
ATOM 699 N N . LYS A 1 86 ? -4.747 -14.518 -12.054 1.00 77.19 86 LYS A N 1
ATOM 700 C CA . LYS A 1 86 ? -3.774 -14.629 -13.150 1.00 77.19 86 LYS A CA 1
ATOM 701 C C . LYS A 1 86 ? -4.086 -13.704 -14.333 1.00 77.19 86 LYS A C 1
ATOM 703 O O . LYS A 1 86 ? -3.175 -13.352 -15.078 1.00 77.19 86 LYS A O 1
ATOM 708 N N . HIS A 1 87 ? -5.355 -13.360 -14.547 1.00 78.00 87 HIS A N 1
ATOM 7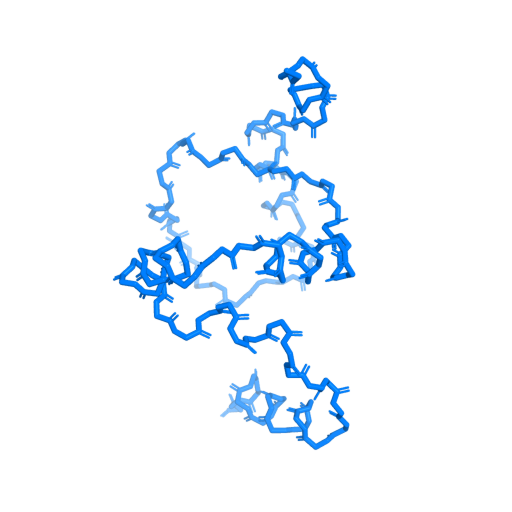09 C CA . HIS A 1 87 ? -5.788 -12.523 -15.661 1.00 78.00 87 HIS A CA 1
ATOM 710 C C . HIS A 1 87 ? -5.533 -11.051 -15.350 1.00 78.00 87 HIS A C 1
ATOM 712 O O . HIS A 1 87 ? -4.961 -10.360 -16.191 1.00 78.00 87 HIS A O 1
ATOM 718 N N . LEU A 1 88 ? -5.855 -10.608 -14.132 1.00 76.62 88 LEU A N 1
ATOM 719 C CA . LEU A 1 88 ? -5.522 -9.274 -13.645 1.00 76.62 88 LEU A CA 1
ATOM 720 C C . LEU A 1 88 ? -4.008 -9.055 -13.639 1.00 76.62 88 LEU A C 1
ATOM 722 O O . LEU A 1 88 ? -3.530 -8.050 -14.157 1.00 76.62 88 LEU A O 1
ATOM 726 N N . PHE A 1 89 ? -3.245 -10.023 -13.125 1.00 75.06 89 PHE A N 1
ATOM 727 C CA . PHE A 1 89 ? -1.786 -9.934 -13.111 1.00 75.06 89 PHE A CA 1
ATOM 728 C C . PHE A 1 89 ? -1.211 -9.847 -14.530 1.00 75.06 89 PHE A C 1
ATOM 730 O O . PHE A 1 89 ? -0.337 -9.029 -14.798 1.00 75.06 89 PHE A O 1
ATOM 737 N N . ARG A 1 90 ? -1.739 -10.643 -15.472 1.00 73.25 90 ARG A N 1
ATOM 738 C CA . ARG A 1 90 ? -1.338 -10.586 -16.884 1.00 73.25 90 ARG A CA 1
ATOM 739 C C . ARG A 1 90 ? -1.681 -9.244 -17.532 1.00 73.25 90 ARG A C 1
ATOM 741 O O . ARG A 1 90 ? -0.868 -8.744 -18.300 1.00 73.25 90 ARG A O 1
ATOM 748 N N . ALA A 1 91 ? -2.847 -8.674 -17.231 1.00 72.69 91 ALA A N 1
ATOM 749 C CA . ALA A 1 91 ? -3.244 -7.364 -17.737 1.00 72.69 91 ALA A CA 1
ATOM 750 C C . ALA A 1 91 ? -2.315 -6.263 -17.206 1.00 72.69 91 ALA A C 1
ATOM 752 O O . ALA A 1 91 ? -1.798 -5.479 -17.991 1.00 72.69 91 ALA A O 1
ATOM 753 N N . LEU A 1 92 ? -2.023 -6.249 -15.902 1.00 72.56 92 LEU A N 1
ATOM 754 C CA . LEU A 1 92 ? -1.097 -5.283 -15.299 1.00 72.56 92 LEU A CA 1
ATOM 755 C C . LEU A 1 92 ? 0.328 -5.429 -15.852 1.00 72.56 92 LEU A C 1
ATOM 757 O O . LEU A 1 92 ? 0.945 -4.438 -16.232 1.00 72.56 92 LEU A O 1
ATOM 761 N N . ALA A 1 93 ? 0.819 -6.664 -15.987 1.00 67.81 93 ALA A N 1
ATOM 762 C CA . ALA A 1 93 ? 2.145 -6.941 -16.536 1.00 67.81 93 ALA A CA 1
ATOM 763 C C . ALA A 1 93 ? 2.306 -6.465 -17.992 1.00 67.81 93 ALA A C 1
ATOM 765 O O . ALA A 1 93 ? 3.398 -6.055 -18.377 1.00 67.81 93 ALA A O 1
ATOM 766 N N . GLN A 1 94 ? 1.232 -6.476 -18.792 1.00 62.09 94 GLN A N 1
ATOM 767 C CA . GLN A 1 94 ? 1.243 -5.940 -20.161 1.00 62.09 94 GLN A CA 1
ATOM 768 C C . GLN A 1 94 ? 1.424 -4.418 -20.210 1.00 62.09 94 GLN A C 1
ATOM 770 O O . GLN A 1 94 ? 1.957 -3.914 -21.193 1.00 62.09 94 GLN A O 1
ATOM 775 N N . PHE A 1 95 ? 1.016 -3.694 -19.165 1.00 57.78 95 PHE A N 1
ATOM 776 C CA . PHE A 1 95 ? 1.216 -2.245 -19.054 1.00 57.78 95 PHE A CA 1
ATOM 777 C C . PHE A 1 95 ? 2.503 -1.866 -18.313 1.00 57.78 95 PHE A C 1
ATOM 779 O O . PHE A 1 95 ? 2.956 -0.733 -18.432 1.00 57.78 95 PHE A O 1
ATOM 786 N N . TRP A 1 96 ? 3.098 -2.792 -17.557 1.00 56.66 96 TRP A N 1
ATOM 787 C CA . TRP A 1 96 ? 4.376 -2.581 -16.862 1.00 56.66 96 TRP A CA 1
ATOM 788 C C . TRP A 1 96 ? 5.600 -2.856 -17.731 1.00 56.66 96 TRP A C 1
ATOM 790 O O . TRP A 1 96 ? 6.688 -2.401 -17.399 1.00 56.66 96 TRP A O 1
ATOM 800 N N . ASN A 1 97 ? 5.430 -3.569 -18.845 1.00 48.03 97 ASN A N 1
ATOM 801 C CA . ASN A 1 97 ? 6.481 -3.751 -19.837 1.00 48.03 97 ASN A CA 1
ATOM 802 C C . ASN A 1 97 ? 5.990 -3.327 -21.231 1.00 48.03 97 ASN A C 1
ATOM 804 O O . ASN A 1 97 ? 5.740 -4.188 -22.082 1.00 48.03 97 ASN A O 1
ATOM 808 N N . PRO A 1 98 ? 5.812 -2.016 -21.475 1.00 47.91 98 PRO A N 1
ATOM 809 C CA . PRO A 1 98 ? 5.863 -1.508 -22.827 1.00 47.91 98 PRO A CA 1
ATOM 810 C C . PRO A 1 98 ? 7.345 -1.531 -23.201 1.00 47.91 98 PRO A C 1
ATOM 812 O O . PRO A 1 98 ? 8.100 -0.658 -22.786 1.00 47.91 98 PRO A O 1
ATOM 815 N N . ALA A 1 99 ? 7.794 -2.578 -23.884 1.00 47.31 99 ALA A N 1
ATOM 816 C CA . ALA A 1 99 ? 9.071 -2.482 -24.583 1.00 47.31 99 ALA A CA 1
ATOM 817 C C . ALA A 1 99 ? 9.124 -1.197 -25.433 1.00 47.31 99 ALA A C 1
ATOM 819 O O . ALA A 1 99 ? 8.052 -0.797 -25.955 1.00 47.31 99 ALA A O 1
#